Protein AF-A0A8K0FZD5-F1 (afdb_monomer_lite)

Organism: Ignelater luminosus (NCBI:txid2038154)

Foldseek 3Di:
DDPVVVVLVVVLVVLVVVLVVVLVVLLVVLCVVVVLVVVLVVVLVVCVVVDVDDPDVVVSCVVSVVVSVVPPDPVSVVVSVVVNCVSVVVSVPRPPDD

Secondary structure (DSSP, 8-state):
--HHHHHHHHHHHHHHHHHHHHHHHHHHHHHHHTTHHHHHHHHHHHHHHH-TT--SHHHHHHHHHHHHHHTS-HHHHHHHHHHHHHHHHHHHTS----

Structure (mmCIF, N/CA/C/O backbone):
data_AF-A0A8K0FZD5-F1
#
_entry.id   AF-A0A8K0FZD5-F1
#
loop_
_atom_site.group_PDB
_atom_site.id
_atom_site.type_symbol
_atom_site.label_atom_id
_atom_site.label_alt_id
_atom_site.label_comp_id
_atom_site.label_asym_id
_atom_site.label_entity_id
_atom_site.label_seq_id
_atom_site.pdbx_PDB_ins_code
_atom_site.Cartn_x
_atom_site.Cartn_y
_atom_site.Cartn_z
_atom_site.occupancy
_atom_site.B_iso_or_equiv
_atom_site.auth_seq_id
_atom_site.auth_comp_id
_atom_site.auth_asym_id
_atom_site.auth_atom_id
_atom_site.pdbx_PDB_model_num
ATOM 1 N N . MET A 1 1 ? -2.668 2.178 41.469 1.00 58.31 1 MET A N 1
ATOM 2 C CA . MET A 1 1 ? -3.001 1.798 40.076 1.00 58.31 1 MET A CA 1
ATOM 3 C C . MET A 1 1 ? -3.87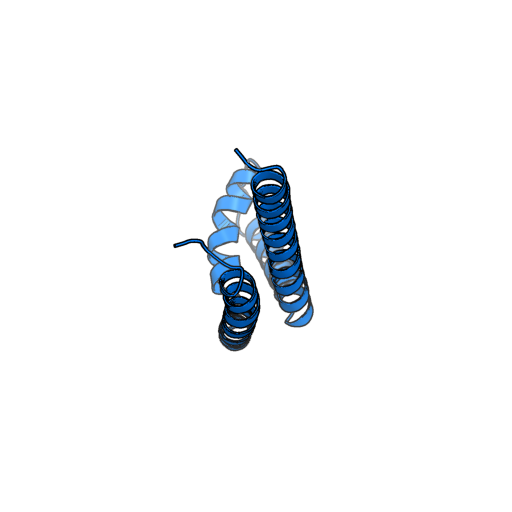8 0.555 40.135 1.00 58.31 1 MET A C 1
ATOM 5 O O . MET A 1 1 ? -3.480 -0.386 40.804 1.00 58.31 1 MET A O 1
ATOM 9 N N . SER A 1 2 ? -5.089 0.577 39.567 1.00 84.88 2 SER A N 1
ATOM 10 C CA . SER A 1 2 ? -6.048 -0.544 39.664 1.00 84.88 2 SER A CA 1
ATOM 11 C C . SER A 1 2 ? -5.638 -1.705 38.750 1.00 84.88 2 SER A C 1
ATOM 13 O O . SER A 1 2 ? -5.153 -1.452 37.654 1.00 84.88 2 SER A O 1
ATOM 15 N N . GLN A 1 3 ? -5.859 -2.960 39.151 1.00 81.75 3 GLN A N 1
ATOM 16 C CA . GLN A 1 3 ? -5.629 -4.143 38.304 1.00 81.75 3 GLN A CA 1
ATOM 17 C C . GLN A 1 3 ? -6.333 -4.027 36.941 1.00 81.75 3 GLN A C 1
ATOM 19 O O . GLN A 1 3 ? -5.725 -4.278 35.902 1.00 81.75 3 GLN A O 1
ATOM 24 N N . LYS A 1 4 ? -7.555 -3.484 36.945 1.00 83.81 4 LYS A N 1
ATOM 25 C CA . LYS A 1 4 ? -8.336 -3.176 35.743 1.00 83.81 4 LYS A CA 1
ATOM 26 C C . LYS A 1 4 ? -7.582 -2.291 34.739 1.00 83.81 4 LYS A C 1
ATOM 28 O O . LYS A 1 4 ? -7.678 -2.489 33.540 1.00 83.81 4 LYS A O 1
ATOM 33 N N . TYR A 1 5 ? -6.774 -1.344 35.219 1.00 82.62 5 TYR A N 1
ATOM 34 C CA . TYR A 1 5 ? -5.996 -0.462 34.342 1.00 82.62 5 TYR A CA 1
ATOM 35 C C . TYR A 1 5 ? -4.924 -1.215 33.542 1.00 82.62 5 TYR A C 1
ATOM 37 O O . TYR A 1 5 ? -4.659 -0.874 32.388 1.00 82.62 5 TYR A O 1
ATOM 45 N N . TYR A 1 6 ? -4.294 -2.224 34.148 1.00 86.50 6 TYR A N 1
ATOM 46 C CA . TYR A 1 6 ? -3.296 -3.040 33.462 1.00 86.50 6 TYR A CA 1
ATOM 47 C C . TYR A 1 6 ? -3.952 -3.946 32.420 1.00 86.50 6 TYR A C 1
ATOM 49 O O . TYR A 1 6 ? -3.444 -4.030 31.305 1.00 86.50 6 TYR A O 1
ATOM 57 N N . GLU A 1 7 ? -5.096 -4.547 32.754 1.00 83.81 7 GLU A N 1
ATOM 58 C CA . GLU A 1 7 ? -5.904 -5.353 31.829 1.00 83.81 7 GLU A CA 1
ATOM 59 C C . GLU A 1 7 ? -6.346 -4.525 30.611 1.00 83.81 7 GLU A C 1
ATOM 61 O O . GLU A 1 7 ? -6.079 -4.923 29.479 1.00 83.81 7 GLU A O 1
ATOM 66 N N . ASP A 1 8 ? -6.890 -3.322 30.829 1.00 85.62 8 ASP A N 1
ATOM 67 C CA . ASP A 1 8 ? -7.293 -2.405 29.752 1.00 85.62 8 ASP A CA 1
ATOM 68 C C . ASP A 1 8 ? -6.102 -2.017 28.849 1.00 85.62 8 ASP A C 1
ATOM 70 O O . ASP A 1 8 ? -6.210 -1.988 27.622 1.00 85.62 8 ASP A O 1
ATOM 74 N N . THR A 1 9 ? -4.929 -1.757 29.444 1.00 85.44 9 THR A N 1
ATOM 75 C CA . THR A 1 9 ? -3.708 -1.391 28.699 1.00 85.44 9 THR A CA 1
ATOM 76 C C . THR A 1 9 ? -3.191 -2.551 27.847 1.00 85.44 9 THR A C 1
ATOM 78 O O . THR A 1 9 ? -2.724 -2.343 26.725 1.00 85.44 9 THR A O 1
ATOM 81 N N . VAL A 1 10 ? -3.232 -3.773 28.381 1.00 86.88 10 VAL A N 1
ATOM 82 C CA . VAL A 1 10 ? -2.806 -4.977 27.658 1.00 86.88 10 VAL A CA 1
ATOM 83 C C . VAL A 1 10 ? -3.777 -5.274 26.519 1.00 86.88 10 VAL A C 1
ATOM 85 O O . VAL A 1 10 ? -3.322 -5.447 25.389 1.00 86.88 10 VAL A O 1
ATOM 88 N N . ASN A 1 11 ? -5.085 -5.243 26.778 1.00 86.69 11 ASN A N 1
ATOM 89 C CA . ASN A 1 11 ? -6.118 -5.481 25.769 1.00 86.69 11 ASN A CA 1
ATOM 90 C C . ASN A 1 11 ? -6.014 -4.485 24.609 1.00 86.69 11 ASN A C 1
ATOM 92 O O . ASN A 1 11 ? -5.915 -4.906 23.460 1.00 86.69 11 ASN A O 1
ATOM 96 N N . SER A 1 12 ? -5.875 -3.189 24.907 1.00 84.62 12 SER A N 1
ATOM 97 C CA . SER A 1 12 ? -5.708 -2.162 23.874 1.00 84.62 12 SER A CA 1
ATOM 98 C C . SER A 1 12 ? -4.471 -2.404 22.997 1.00 84.62 12 SER A C 1
ATOM 100 O O . SER A 1 12 ? -4.523 -2.268 21.774 1.00 84.62 12 SER A O 1
ATOM 102 N N . LYS A 1 13 ? -3.333 -2.805 23.581 1.00 86.00 13 LYS A N 1
ATOM 103 C CA . LYS A 1 13 ? -2.126 -3.138 22.801 1.00 86.00 13 LYS A CA 1
ATOM 104 C C . LYS A 1 13 ? -2.324 -4.373 21.921 1.00 86.00 13 LYS A C 1
ATOM 106 O O . LYS A 1 13 ? -1.828 -4.392 20.795 1.00 86.00 13 LYS A O 1
ATOM 111 N N . LEU A 1 14 ? -3.023 -5.388 22.426 1.00 87.00 14 LEU A N 1
ATOM 112 C CA . LEU A 1 14 ? -3.340 -6.598 21.667 1.00 87.00 14 LEU A CA 1
ATOM 113 C C . LEU A 1 14 ? -4.260 -6.277 20.485 1.00 87.00 14 LEU A C 1
ATOM 115 O O . LEU A 1 14 ? -3.966 -6.676 19.362 1.00 87.00 14 LEU A O 1
ATOM 119 N N . GLU A 1 15 ? -5.312 -5.491 20.702 1.00 87.31 15 GLU A N 1
ATOM 120 C CA . GLU A 1 15 ? -6.251 -5.080 19.652 1.00 87.31 15 GLU A CA 1
ATOM 121 C C . GLU A 1 15 ? -5.570 -4.252 18.561 1.00 87.31 15 GLU A C 1
ATOM 123 O O . GLU A 1 15 ? -5.780 -4.506 17.373 1.00 87.31 15 GLU A O 1
ATOM 128 N N . ASN A 1 16 ? -4.683 -3.331 18.946 1.00 86.81 16 ASN A N 1
ATOM 129 C CA . ASN A 1 16 ? -3.860 -2.580 17.999 1.00 86.81 16 ASN A CA 1
ATOM 130 C C . ASN A 1 16 ? -2.973 -3.505 17.156 1.00 86.81 16 ASN A C 1
ATOM 132 O O . ASN A 1 16 ? -2.918 -3.369 15.933 1.00 86.81 16 ASN A O 1
ATOM 136 N N . LYS A 1 17 ? -2.303 -4.479 17.784 1.00 89.81 17 LYS A N 1
ATOM 137 C 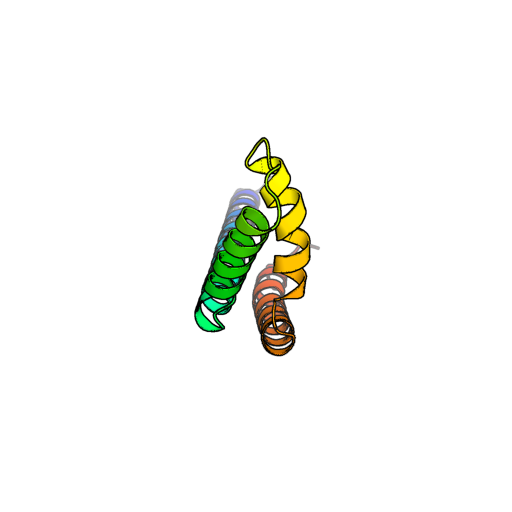CA . LYS A 1 17 ? -1.461 -5.443 17.065 1.00 89.81 17 LYS A CA 1
ATOM 138 C C . LYS A 1 17 ? -2.281 -6.271 16.072 1.00 89.81 17 LYS A C 1
ATOM 140 O O . LYS A 1 17 ? -1.905 -6.372 14.906 1.00 89.81 17 LYS A O 1
ATOM 145 N N . HIS A 1 18 ? -3.427 -6.794 16.504 1.00 89.88 18 HIS A N 1
ATOM 146 C CA . HIS A 1 18 ? -4.329 -7.546 15.634 1.00 89.88 18 HIS A CA 1
ATOM 147 C C . HIS A 1 18 ? -4.886 -6.696 14.490 1.00 89.88 18 HIS A C 1
ATOM 149 O O . HIS A 1 18 ? -5.092 -7.197 13.387 1.00 89.88 18 HIS A O 1
ATOM 155 N N . ALA A 1 19 ? -5.130 -5.405 14.710 1.00 90.19 19 ALA A N 1
ATOM 156 C CA . ALA A 1 19 ? -5.529 -4.511 13.636 1.00 90.19 19 ALA A CA 1
ATOM 157 C C . ALA A 1 19 ? -4.422 -4.323 12.594 1.00 90.19 19 ALA A C 1
ATOM 159 O O . ALA A 1 19 ? -4.703 -4.439 11.405 1.00 90.19 19 ALA A O 1
ATOM 160 N N . VAL A 1 20 ? -3.173 -4.110 13.016 1.00 90.25 20 VAL A N 1
ATOM 161 C CA . VAL A 1 20 ? -2.025 -4.006 12.096 1.00 90.25 20 VAL A CA 1
ATOM 162 C C . VAL A 1 20 ? -1.862 -5.281 11.262 1.00 90.25 20 VAL A C 1
ATOM 164 O O . VAL A 1 20 ? -1.624 -5.202 10.055 1.00 90.25 20 VAL A O 1
ATOM 167 N N . GLU A 1 21 ? -2.039 -6.453 11.876 1.00 93.38 21 GLU A N 1
ATOM 168 C CA . GLU A 1 21 ? -2.020 -7.747 11.181 1.00 93.38 21 GLU A CA 1
ATOM 169 C C . GLU A 1 21 ? -3.147 -7.846 10.138 1.00 93.38 21 GLU A C 1
ATOM 171 O O . GLU A 1 21 ? -2.881 -8.180 8.982 1.00 93.38 21 GLU A O 1
ATOM 176 N N . ARG A 1 22 ? -4.385 -7.475 10.500 1.00 92.81 22 ARG A N 1
ATOM 177 C CA . ARG A 1 22 ? -5.534 -7.459 9.573 1.00 92.81 22 ARG A CA 1
ATOM 178 C C . ARG A 1 22 ? -5.329 -6.503 8.400 1.00 92.81 22 ARG A C 1
ATOM 180 O O . ARG A 1 22 ? -5.607 -6.874 7.265 1.00 92.81 22 ARG A O 1
ATOM 187 N N . VAL A 1 23 ? -4.823 -5.299 8.664 1.00 93.69 23 VAL A N 1
ATOM 188 C CA . VAL A 1 23 ? -4.491 -4.300 7.636 1.00 93.69 23 VAL A CA 1
ATOM 189 C C . VAL A 1 23 ? -3.451 -4.851 6.663 1.00 93.69 23 VAL A C 1
ATOM 191 O O . VAL A 1 23 ? -3.628 -4.772 5.448 1.00 93.69 23 VAL A O 1
ATOM 194 N N . SER A 1 24 ? -2.378 -5.436 7.195 1.00 93.88 24 SER A N 1
ATOM 195 C CA . SER A 1 24 ? -1.282 -5.969 6.383 1.00 93.88 24 SER A CA 1
ATOM 196 C C . SER A 1 24 ? -1.758 -7.108 5.484 1.00 93.88 24 SER A C 1
ATOM 198 O O . SER A 1 24 ? -1.432 -7.137 4.296 1.00 93.88 24 SER A O 1
ATOM 200 N N . GLU A 1 25 ? -2.567 -8.020 6.028 1.00 95.62 25 GLU A N 1
ATOM 201 C CA . GLU A 1 25 ? -3.113 -9.141 5.267 1.00 95.62 25 GLU A CA 1
ATOM 202 C C . GLU A 1 25 ? -4.107 -8.683 4.196 1.00 95.62 25 GLU A C 1
ATOM 204 O O . GLU A 1 25 ? -4.006 -9.120 3.051 1.00 95.62 25 GLU A O 1
ATOM 209 N N . LEU A 1 26 ? -5.004 -7.749 4.524 1.00 95.44 26 LEU A N 1
ATOM 210 C CA . LEU A 1 26 ? -5.951 -7.178 3.568 1.00 95.44 26 LEU A CA 1
ATOM 211 C C . LEU A 1 26 ? -5.226 -6.577 2.357 1.00 95.44 26 LEU A C 1
ATOM 213 O O . LEU A 1 26 ? -5.522 -6.926 1.213 1.00 95.44 26 LEU A O 1
ATOM 217 N N . VAL A 1 27 ? -4.241 -5.706 2.600 1.00 95.62 27 VAL A N 1
ATOM 218 C CA . VAL A 1 27 ? -3.455 -5.081 1.527 1.00 95.62 27 VAL A CA 1
ATOM 219 C C . VAL A 1 27 ? -2.749 -6.150 0.694 1.00 95.62 27 VAL A C 1
ATOM 221 O O . VAL A 1 27 ? -2.812 -6.116 -0.536 1.00 95.62 27 VAL A O 1
ATOM 224 N N . ARG A 1 28 ? -2.115 -7.134 1.343 1.00 96.44 28 ARG A N 1
ATOM 225 C CA . ARG A 1 28 ? -1.409 -8.222 0.657 1.00 96.44 28 ARG A CA 1
ATOM 226 C C . ARG A 1 28 ? -2.341 -9.017 -0.260 1.00 96.44 28 ARG A C 1
ATOM 228 O O . ARG A 1 28 ? -1.967 -9.284 -1.401 1.00 96.44 28 ARG A O 1
ATOM 235 N N . VAL A 1 29 ? -3.526 -9.391 0.221 1.00 97.06 29 VAL A N 1
ATOM 236 C CA . VAL A 1 29 ? -4.512 -10.165 -0.546 1.00 97.06 2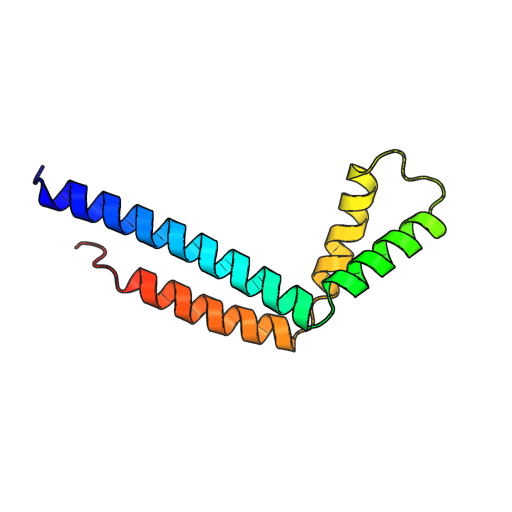9 VAL A CA 1
ATOM 237 C C . VAL A 1 29 ? -4.998 -9.371 -1.752 1.00 97.06 29 VAL A C 1
ATOM 239 O O . VAL A 1 29 ? -4.874 -9.856 -2.876 1.00 97.06 29 VAL A O 1
ATOM 242 N N . ARG A 1 30 ? -5.445 -8.122 -1.565 1.00 96.94 30 ARG A N 1
ATOM 243 C CA . ARG A 1 30 ? -5.987 -7.317 -2.675 1.00 96.94 30 ARG A CA 1
ATOM 244 C C . ARG A 1 30 ? -4.943 -7.002 -3.743 1.00 96.94 30 ARG A C 1
ATOM 246 O O . ARG A 1 30 ? -5.270 -7.016 -4.926 1.00 96.94 30 ARG A O 1
ATOM 253 N N . LEU A 1 31 ? -3.682 -6.785 -3.359 1.00 97.50 31 LEU A N 1
ATOM 254 C CA . LEU A 1 31 ? -2.581 -6.611 -4.315 1.00 97.50 31 LEU A CA 1
ATOM 255 C C . LEU A 1 31 ? -2.265 -7.891 -5.112 1.00 97.50 31 LEU A C 1
ATOM 257 O O . LEU A 1 31 ? -1.788 -7.820 -6.244 1.00 97.50 31 LEU A O 1
ATOM 261 N N . VAL A 1 32 ? -2.512 -9.076 -4.554 1.00 97.50 32 VAL A N 1
ATOM 262 C CA . VAL A 1 32 ? -2.387 -10.330 -5.313 1.00 97.50 32 VAL A CA 1
ATOM 263 C C . VAL A 1 32 ? -3.579 -10.506 -6.252 1.00 97.50 32 VAL A C 1
ATOM 265 O O . VAL A 1 32 ? -3.378 -10.778 -7.432 1.00 97.50 32 VAL A O 1
ATOM 268 N N . GLU A 1 33 ? -4.800 -10.306 -5.761 1.00 97.25 33 GLU A N 1
ATOM 269 C CA . GLU A 1 33 ? -6.035 -10.514 -6.529 1.00 97.25 33 GLU A CA 1
ATOM 270 C C . GLU A 1 33 ? -6.182 -9.554 -7.712 1.00 97.25 33 GLU A C 1
ATOM 272 O O . GLU A 1 33 ? -6.652 -9.956 -8.774 1.00 97.25 33 GLU A O 1
ATOM 277 N N . CYS A 1 34 ? -5.737 -8.300 -7.576 1.00 96.88 34 CYS A N 1
ATOM 278 C CA . CYS A 1 34 ? -5.750 -7.343 -8.684 1.00 96.88 34 CYS A CA 1
ATOM 279 C C . CYS A 1 34 ? -4.594 -7.543 -9.684 1.00 96.88 34 CYS A C 1
ATOM 281 O O . CYS A 1 34 ? -4.451 -6.768 -10.631 1.00 96.88 34 CYS A O 1
ATOM 283 N N . GLY A 1 35 ? -3.751 -8.562 -9.473 1.00 97.50 35 GLY A N 1
ATOM 284 C CA . GLY A 1 35 ? -2.617 -8.900 -10.333 1.00 97.50 35 GLY A CA 1
ATOM 285 C C . GLY A 1 35 ? -1.383 -8.016 -10.141 1.00 97.50 35 GLY A C 1
ATOM 286 O O . GLY A 1 35 ? -0.384 -8.213 -10.836 1.00 97.50 35 GLY A O 1
ATOM 287 N N . TRP A 1 36 ? -1.399 -7.069 -9.196 1.00 98.00 36 TRP A N 1
ATOM 288 C CA . TRP A 1 36 ? -0.288 -6.140 -8.969 1.00 98.00 36 TRP A CA 1
ATOM 289 C C . TRP A 1 36 ? 1.032 -6.869 -8.703 1.00 98.00 36 TRP A C 1
ATOM 291 O O . TRP A 1 36 ? 2.056 -6.514 -9.284 1.00 98.00 36 TRP A O 1
ATOM 301 N N . ARG A 1 37 ? 1.017 -7.944 -7.902 1.00 96.69 37 ARG A N 1
ATOM 302 C CA . ARG A 1 37 ? 2.232 -8.725 -7.603 1.00 96.69 37 ARG A CA 1
ATOM 303 C C . ARG A 1 37 ? 2.920 -9.242 -8.870 1.00 96.69 37 ARG A C 1
ATOM 305 O O . ARG A 1 37 ? 4.146 -9.184 -8.979 1.00 96.69 37 ARG A O 1
ATOM 312 N N . ASP A 1 38 ? 2.144 -9.741 -9.824 1.00 97.50 38 ASP A N 1
ATOM 313 C CA . ASP A 1 38 ? 2.684 -10.313 -11.056 1.00 97.50 38 ASP A CA 1
ATOM 314 C C . ASP A 1 38 ? 3.178 -9.218 -12.006 1.00 97.50 38 ASP A C 1
ATOM 316 O O . ASP A 1 38 ? 4.220 -9.382 -12.648 1.00 97.50 38 ASP A O 1
ATOM 320 N N . GLN A 1 39 ? 2.499 -8.067 -12.027 1.00 97.31 39 GLN A N 1
ATOM 321 C CA . GLN A 1 39 ? 2.948 -6.894 -12.773 1.00 97.31 39 GLN A CA 1
ATOM 322 C C . GLN A 1 39 ? 4.274 -6.344 -12.226 1.00 97.31 39 GLN A C 1
ATOM 324 O O . GLN A 1 39 ? 5.181 -6.065 -13.009 1.00 97.31 39 GLN A O 1
ATOM 329 N N . VAL A 1 40 ? 4.437 -6.257 -10.901 1.00 96.50 40 VAL A N 1
ATOM 330 C CA . VAL A 1 40 ? 5.709 -5.854 -10.274 1.00 96.50 40 VAL A CA 1
ATOM 331 C C . VAL A 1 40 ? 6.812 -6.852 -10.606 1.00 96.50 40 VAL A C 1
ATOM 333 O O . VAL A 1 40 ? 7.910 -6.452 -10.979 1.00 96.50 40 VAL A O 1
ATOM 336 N N . ARG A 1 41 ? 6.523 -8.159 -10.565 1.00 95.12 41 ARG A N 1
ATOM 337 C CA . ARG A 1 41 ? 7.498 -9.189 -10.952 1.00 95.12 41 ARG A CA 1
ATOM 338 C C . ARG A 1 41 ? 7.936 -9.055 -12.414 1.00 95.12 41 ARG A C 1
ATOM 340 O O . ARG A 1 41 ? 9.100 -9.297 -12.730 1.00 95.12 41 ARG A O 1
ATOM 347 N N . LEU A 1 42 ? 7.015 -8.701 -13.309 1.00 95.25 42 LEU A N 1
ATOM 348 C CA . LEU A 1 42 ? 7.334 -8.418 -14.707 1.00 95.25 42 LEU A CA 1
ATOM 349 C C . LEU A 1 42 ? 8.185 -7.149 -14.844 1.00 95.25 42 LEU A C 1
ATOM 351 O O . LEU A 1 42 ? 9.155 -7.169 -15.594 1.00 95.25 42 LEU A O 1
ATOM 355 N N . ALA A 1 43 ? 7.862 -6.089 -14.100 1.00 93.19 43 ALA A N 1
ATOM 356 C CA . ALA A 1 43 ? 8.644 -4.856 -14.080 1.00 93.19 43 ALA A CA 1
ATOM 357 C C . ALA A 1 43 ? 10.081 -5.097 -13.589 1.00 93.19 43 ALA A C 1
ATOM 359 O O . ALA A 1 43 ? 11.012 -4.627 -14.231 1.00 93.19 43 ALA A O 1
ATOM 360 N N . CYS A 1 44 ? 10.279 -5.895 -12.530 1.00 92.75 44 CYS A N 1
ATOM 361 C CA . CYS A 1 44 ? 11.620 -6.277 -12.074 1.00 92.75 44 CYS A CA 1
ATOM 362 C C . CYS A 1 44 ? 12.428 -6.954 -13.188 1.00 92.75 44 CYS A C 1
ATOM 364 O O . CYS A 1 44 ? 13.570 -6.578 -13.415 1.00 92.75 44 CYS A O 1
ATOM 366 N N . ARG A 1 45 ? 11.838 -7.933 -13.894 1.00 91.12 45 ARG A N 1
ATOM 367 C CA . ARG A 1 45 ? 12.524 -8.640 -14.990 1.00 91.12 45 ARG A CA 1
ATOM 368 C C . ARG A 1 45 ? 12.927 -7.698 -16.117 1.00 91.12 45 ARG A C 1
ATOM 370 O O . ARG A 1 45 ? 14.079 -7.725 -16.520 1.00 91.12 45 ARG A O 1
ATOM 377 N N . LYS A 1 46 ? 12.010 -6.834 -16.559 1.00 90.88 46 LYS A N 1
ATOM 378 C CA . LYS A 1 46 ? 12.304 -5.838 -17.597 1.00 90.88 46 LYS A CA 1
ATOM 379 C C . LYS A 1 46 ? 13.427 -4.899 -17.180 1.00 90.88 46 LYS A C 1
ATOM 381 O O . LYS A 1 46 ? 14.344 -4.681 -17.951 1.00 90.88 46 LYS A O 1
ATOM 386 N N . LEU A 1 47 ? 13.400 -4.408 -15.941 1.00 89.50 47 LEU A N 1
ATOM 387 C CA . LEU A 1 47 ? 14.464 -3.547 -15.428 1.00 89.50 47 LEU A CA 1
ATOM 388 C C . LEU A 1 47 ? 15.820 -4.258 -15.424 1.00 89.50 47 LEU A C 1
ATOM 390 O O . LEU A 1 47 ? 16.810 -3.629 -15.782 1.00 89.50 47 LEU A O 1
ATOM 394 N N . SER A 1 48 ? 15.865 -5.539 -15.046 1.00 85.44 48 SER A N 1
ATOM 395 C CA . SER A 1 48 ? 17.089 -6.349 -15.090 1.00 85.44 48 SER A CA 1
ATOM 396 C C . SER A 1 48 ? 17.569 -6.664 -16.511 1.00 85.44 48 SER A C 1
ATOM 398 O O . SER A 1 48 ? 18.759 -6.858 -16.703 1.00 85.44 48 SER A O 1
ATOM 400 N N . GLU A 1 49 ? 16.668 -6.736 -17.492 1.00 86.75 49 GLU A N 1
ATOM 401 C CA . GLU A 1 49 ? 17.011 -6.934 -18.909 1.00 86.75 49 GLU A CA 1
ATOM 402 C C . GLU A 1 49 ? 17.470 -5.626 -19.580 1.00 86.75 49 GLU A C 1
ATOM 404 O O . GLU A 1 49 ? 18.357 -5.642 -20.427 1.00 86.75 49 GLU A O 1
ATOM 409 N N . GLU A 1 50 ? 16.875 -4.491 -19.206 1.00 85.50 50 GLU A N 1
ATOM 410 C CA . GLU A 1 50 ? 17.173 -3.162 -19.759 1.00 85.50 50 GLU A CA 1
ATOM 411 C C . GLU A 1 50 ? 18.415 -2.517 -19.124 1.00 85.50 50 GLU A C 1
ATOM 413 O O . GLU A 1 50 ? 1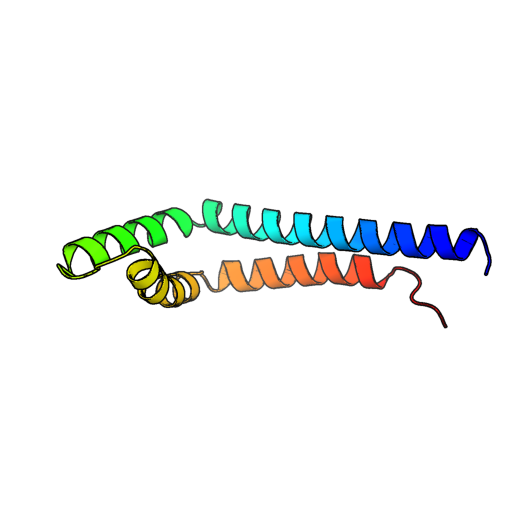9.080 -1.702 -19.763 1.00 85.50 50 GLU A O 1
ATOM 418 N N . ASN A 1 51 ? 18.732 -2.865 -17.872 1.00 76.00 51 ASN A N 1
ATOM 419 C CA . ASN A 1 51 ? 19.896 -2.352 -17.155 1.00 76.00 51 ASN A CA 1
ATOM 420 C C . ASN A 1 51 ? 20.893 -3.480 -16.884 1.00 76.00 51 ASN A C 1
ATOM 422 O O . ASN A 1 51 ? 20.706 -4.277 -15.969 1.00 76.00 51 ASN A O 1
ATOM 426 N N . ASP A 1 52 ? 22.017 -3.456 -17.595 1.00 65.69 52 ASP A N 1
ATOM 427 C CA . ASP A 1 52 ? 23.144 -4.392 -17.435 1.00 65.69 52 ASP A CA 1
ATOM 428 C C . ASP A 1 52 ? 23.982 -4.121 -16.156 1.00 65.69 52 ASP A C 1
ATOM 430 O O . ASP A 1 52 ? 25.125 -4.554 -16.035 1.00 65.69 52 ASP A O 1
ATOM 434 N N . GLY A 1 53 ? 23.456 -3.320 -15.216 1.00 65.50 53 GLY A N 1
ATOM 435 C CA . GLY A 1 53 ? 24.263 -2.569 -14.245 1.00 65.50 53 GLY A CA 1
ATOM 436 C C . GLY A 1 53 ? 23.770 -2.538 -12.798 1.00 65.50 53 GLY A C 1
ATOM 437 O O . GLY A 1 53 ? 24.337 -1.786 -12.009 1.00 65.50 53 GLY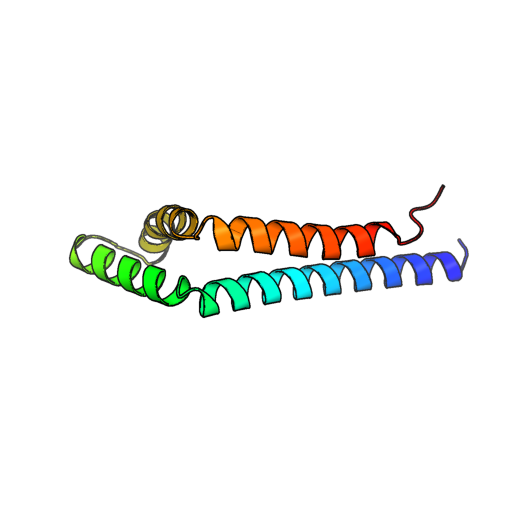 A O 1
ATOM 438 N N . PHE A 1 54 ? 22.749 -3.315 -12.418 1.00 79.06 54 PHE A N 1
ATOM 439 C CA . PHE A 1 54 ? 22.425 -3.465 -10.993 1.00 79.06 54 PHE A CA 1
ATOM 440 C C . PHE A 1 54 ? 23.524 -4.281 -10.308 1.00 79.06 54 PHE A C 1
ATOM 442 O O . PHE A 1 54 ? 23.644 -5.484 -10.535 1.00 79.06 54 PHE A O 1
ATOM 449 N N . ASN A 1 55 ? 24.318 -3.637 -9.451 1.00 77.25 55 ASN A N 1
ATOM 450 C CA . ASN A 1 55 ? 25.420 -4.306 -8.752 1.00 77.25 55 ASN A CA 1
ATOM 451 C C . ASN A 1 55 ? 24.927 -5.097 -7.534 1.00 77.25 55 ASN A C 1
ATOM 453 O O . ASN A 1 55 ? 25.607 -6.003 -7.051 1.00 77.25 55 ASN A O 1
ATOM 457 N N . ASN A 1 56 ? 23.751 -4.741 -7.011 1.00 84.25 56 ASN A N 1
ATOM 458 C CA . ASN A 1 56 ? 23.137 -5.375 -5.852 1.00 84.25 56 ASN A CA 1
ATOM 459 C C . ASN A 1 56 ? 21.599 -5.294 -5.903 1.00 84.25 56 ASN A C 1
ATOM 461 O O . ASN A 1 56 ? 21.001 -4.552 -6.683 1.00 84.25 56 ASN A O 1
ATOM 465 N N . PHE A 1 57 ? 20.953 -6.089 -5.050 1.00 86.75 57 PHE A N 1
ATOM 466 C CA . PHE A 1 57 ? 19.494 -6.162 -4.962 1.00 86.75 57 PHE A CA 1
ATOM 467 C C . PHE A 1 57 ? 18.859 -4.877 -4.406 1.00 86.75 57 PHE A C 1
ATOM 469 O O . PHE A 1 57 ? 17.732 -4.549 -4.774 1.00 86.75 57 PHE A O 1
ATOM 476 N N . ASP A 1 58 ? 19.574 -4.129 -3.567 1.00 90.69 58 ASP A N 1
ATOM 477 C CA . ASP A 1 58 ? 19.061 -2.902 -2.953 1.00 90.69 58 ASP A CA 1
ATOM 478 C C . ASP A 1 58 ? 18.879 -1.779 -3.985 1.00 90.69 58 ASP A C 1
ATOM 480 O O . ASP A 1 58 ? 17.877 -1.064 -3.946 1.00 90.69 58 ASP A O 1
ATOM 484 N N . GLU A 1 59 ? 19.780 -1.671 -4.967 1.00 89.50 59 GLU A N 1
ATOM 485 C CA . GLU A 1 59 ? 19.636 -0.773 -6.120 1.00 89.50 59 GLU A CA 1
ATOM 486 C C . GLU A 1 59 ? 18.390 -1.124 -6.942 1.00 89.50 59 GLU A C 1
ATOM 488 O O . GLU A 1 59 ? 17.600 -0.242 -7.286 1.00 89.50 59 GLU A O 1
ATOM 493 N N . LEU A 1 60 ? 18.155 -2.417 -7.192 1.00 89.75 60 LEU A N 1
ATOM 494 C CA . LEU A 1 60 ? 16.952 -2.873 -7.889 1.00 89.75 60 LEU A CA 1
ATOM 495 C C . LEU A 1 60 ? 15.684 -2.530 -7.093 1.00 89.75 60 LEU A C 1
ATOM 497 O O . LEU A 1 60 ? 14.715 -2.037 -7.674 1.00 89.75 60 LEU A O 1
ATOM 501 N N . ILE A 1 61 ? 15.684 -2.742 -5.769 1.00 91.50 61 ILE A N 1
ATOM 502 C CA . ILE A 1 61 ? 14.564 -2.364 -4.893 1.00 91.50 61 ILE A CA 1
ATOM 503 C C . ILE A 1 61 ? 14.310 -0.858 -4.968 1.00 91.50 61 ILE A C 1
ATOM 505 O O . ILE A 1 61 ? 13.155 -0.441 -5.105 1.00 91.50 61 ILE A O 1
ATOM 509 N N . ALA A 1 62 ? 15.361 -0.042 -4.877 1.00 92.31 62 ALA A N 1
ATOM 510 C CA . ALA A 1 62 ? 15.256 1.412 -4.885 1.00 92.31 62 ALA A CA 1
ATOM 511 C C . ALA A 1 62 ? 14.612 1.930 -6.179 1.00 92.31 62 ALA A C 1
ATOM 513 O O . ALA A 1 62 ? 13.788 2.844 -6.131 1.00 92.31 62 ALA A O 1
ATOM 514 N N . VAL A 1 63 ? 14.923 1.301 -7.317 1.00 91.31 63 VAL A N 1
ATOM 515 C CA . VAL A 1 63 ? 14.345 1.645 -8.624 1.00 91.31 63 VAL A CA 1
ATOM 516 C C . VAL A 1 63 ? 12.927 1.094 -8.789 1.00 91.31 63 VAL A C 1
ATOM 518 O O . VAL A 1 63 ? 12.040 1.808 -9.258 1.00 91.31 63 VAL A O 1
ATOM 521 N N . VAL A 1 64 ? 12.666 -0.158 -8.398 1.00 93.62 64 VAL A N 1
ATOM 522 C CA . VAL A 1 64 ? 11.358 -0.781 -8.654 1.00 93.62 64 VAL A CA 1
ATOM 523 C C . VAL A 1 64 ? 10.275 -0.330 -7.678 1.00 93.62 64 VAL A C 1
ATOM 525 O O . VAL A 1 64 ? 9.109 -0.265 -8.055 1.00 93.62 64 VAL A O 1
ATOM 528 N N . THR A 1 65 ? 10.624 0.024 -6.438 1.00 95.06 65 THR A N 1
ATOM 529 C CA . THR A 1 65 ? 9.659 0.433 -5.402 1.00 95.06 65 THR A CA 1
ATOM 530 C C . THR A 1 65 ? 8.754 1.603 -5.817 1.00 95.06 65 THR A C 1
ATOM 532 O O . THR A 1 65 ? 7.535 1.469 -5.664 1.00 95.06 65 THR A O 1
ATOM 535 N N . PRO A 1 66 ? 9.263 2.746 -6.325 1.00 96.25 66 PRO A N 1
ATOM 536 C CA . PRO A 1 66 ? 8.400 3.848 -6.755 1.00 96.25 66 PRO A CA 1
ATOM 537 C C . PRO A 1 66 ? 7.474 3.437 -7.907 1.00 96.25 66 PRO A C 1
ATOM 539 O O . PRO A 1 66 ? 6.280 3.736 -7.863 1.00 96.25 66 PRO A O 1
ATOM 542 N N . THR A 1 67 ? 7.987 2.681 -8.881 1.00 94.69 67 THR A N 1
ATOM 543 C CA . THR A 1 67 ? 7.202 2.148 -10.003 1.00 94.69 67 THR A CA 1
ATOM 544 C C . THR A 1 67 ? 6.098 1.219 -9.507 1.00 94.69 67 THR A C 1
ATOM 546 O O . THR A 1 67 ? 4.928 1.421 -9.818 1.00 94.69 67 THR A O 1
ATOM 549 N N . ALA A 1 68 ? 6.437 0.260 -8.646 1.00 96.00 68 ALA A N 1
ATOM 550 C CA . ALA A 1 68 ? 5.491 -0.663 -8.038 1.00 96.00 68 ALA A CA 1
ATOM 551 C C . ALA A 1 68 ? 4.380 0.084 -7.280 1.00 96.00 68 ALA A C 1
ATOM 553 O O . ALA A 1 68 ? 3.204 -0.222 -7.454 1.00 96.00 68 ALA A O 1
ATOM 554 N N . ARG A 1 69 ? 4.707 1.119 -6.497 1.00 95.88 69 ARG A N 1
ATOM 555 C CA . ARG A 1 69 ? 3.698 1.943 -5.801 1.00 95.88 69 ARG A CA 1
ATOM 556 C C . ARG A 1 69 ? 2.766 2.681 -6.767 1.00 95.88 69 ARG A C 1
ATOM 558 O O . ARG A 1 69 ? 1.568 2.767 -6.499 1.00 95.88 69 ARG A O 1
ATOM 565 N N . ALA A 1 70 ? 3.288 3.183 -7.885 1.00 96.12 70 ALA A N 1
ATOM 566 C CA . ALA A 1 70 ? 2.489 3.858 -8.907 1.00 96.12 70 ALA A CA 1
ATOM 567 C C . ALA A 1 70 ? 1.555 2.897 -9.667 1.00 96.12 70 ALA A C 1
ATOM 569 O O . ALA A 1 70 ? 0.467 3.297 -10.072 1.00 96.12 70 ALA A O 1
ATOM 570 N N . MET A 1 71 ? 1.945 1.626 -9.805 1.00 96.69 71 MET A N 1
ATOM 571 C CA . MET A 1 71 ? 1.175 0.591 -10.510 1.00 96.69 71 MET A CA 1
ATOM 572 C C . MET A 1 71 ? -0.075 0.110 -9.763 1.00 96.69 71 MET A C 1
ATOM 574 O O . MET A 1 71 ? -0.868 -0.634 -10.333 1.00 96.69 71 MET A O 1
ATOM 578 N N . VAL A 1 72 ? -0.275 0.493 -8.497 1.00 97.12 72 VAL A N 1
ATOM 579 C CA . VAL A 1 72 ? -1.495 0.121 -7.767 1.00 97.12 72 VAL A CA 1
ATOM 580 C C . VAL A 1 72 ? -2.703 0.820 -8.416 1.00 97.12 72 VAL A C 1
ATOM 582 O O . VAL A 1 72 ? -2.717 2.055 -8.467 1.00 97.12 72 VAL A O 1
ATOM 585 N N . PRO A 1 73 ? -3.737 0.085 -8.871 1.00 97.31 73 PRO A N 1
ATOM 586 C CA . PRO A 1 73 ? -4.917 0.694 -9.481 1.00 97.31 73 PRO A CA 1
ATOM 587 C C . PRO A 1 73 ? -5.681 1.593 -8.504 1.00 97.31 73 PRO A C 1
ATOM 589 O O . PRO A 1 73 ? -5.850 1.252 -7.333 1.00 97.31 73 PRO A O 1
ATOM 592 N N . ASP A 1 74 ? -6.222 2.712 -8.987 1.00 96.62 74 ASP A N 1
ATOM 593 C CA . ASP A 1 74 ? -6.950 3.657 -8.126 1.00 96.62 74 ASP A CA 1
ATOM 594 C C . ASP A 1 74 ? -8.236 3.072 -7.532 1.00 96.62 74 ASP A C 1
ATOM 596 O O . ASP A 1 74 ? -8.644 3.467 -6.442 1.00 96.62 74 ASP A O 1
ATOM 600 N N . SER A 1 75 ? -8.868 2.110 -8.211 1.00 95.25 75 SER A N 1
ATOM 601 C CA . SER A 1 75 ? -9.991 1.349 -7.650 1.00 95.25 75 SER A CA 1
ATOM 602 C C . SER A 1 75 ? -9.579 0.591 -6.389 1.00 95.25 75 SER A C 1
ATOM 604 O O . SER A 1 75 ? -10.254 0.701 -5.371 1.00 95.25 75 SER A O 1
ATOM 606 N N . VAL A 1 76 ? -8.434 -0.095 -6.436 1.00 96.06 76 VAL A N 1
ATOM 607 C CA . VAL A 1 76 ? -7.877 -0.856 -5.311 1.00 96.06 76 VAL A CA 1
ATOM 608 C C . VAL A 1 76 ? -7.444 0.082 -4.189 1.00 96.06 76 VAL A C 1
ATOM 610 O O . VAL A 1 76 ? -7.710 -0.208 -3.030 1.00 96.06 76 VAL A O 1
ATOM 613 N N . LYS A 1 77 ? -6.837 1.239 -4.501 1.00 94.62 77 LYS A N 1
ATOM 614 C CA . LYS A 1 77 ? -6.490 2.247 -3.480 1.00 94.62 77 LYS A CA 1
ATOM 615 C C . LYS A 1 77 ? -7.722 2.736 -2.723 1.00 94.62 77 LYS A C 1
ATOM 617 O O . LYS A 1 77 ? -7.683 2.805 -1.500 1.00 94.62 77 LYS A O 1
ATOM 622 N N . ARG A 1 78 ? -8.796 3.083 -3.443 1.00 96.25 78 ARG A N 1
ATOM 623 C CA . ARG A 1 78 ? -10.048 3.565 -2.836 1.00 96.25 78 ARG A CA 1
ATOM 624 C C . ARG A 1 78 ? -10.689 2.505 -1.954 1.00 96.25 78 ARG A C 1
ATOM 626 O O . ARG A 1 78 ? -11.110 2.812 -0.848 1.00 96.25 78 ARG A O 1
ATOM 633 N N . GLU A 1 79 ? -10.746 1.277 -2.447 1.00 94.19 79 GLU A N 1
ATOM 634 C CA . GLU A 1 79 ? -11.307 0.161 -1.699 1.00 94.19 79 GLU A CA 1
ATOM 635 C C . GLU A 1 79 ? -10.494 -0.145 -0.438 1.00 94.19 79 GLU A C 1
ATOM 637 O O . GLU A 1 79 ? -11.055 -0.206 0.651 1.00 94.19 79 GLU A O 1
ATOM 642 N N . LEU A 1 80 ? -9.167 -0.254 -0.563 1.00 95.19 80 LEU A N 1
ATOM 643 C CA . LEU A 1 80 ? -8.289 -0.446 0.586 1.00 95.19 80 LEU A CA 1
ATOM 644 C C . LEU A 1 80 ? -8.468 0.685 1.595 1.00 95.19 80 LEU A C 1
ATOM 646 O O . LEU A 1 80 ? -8.639 0.405 2.771 1.00 95.19 80 LEU A O 1
ATOM 650 N N . LEU A 1 81 ? -8.484 1.946 1.157 1.00 95.19 81 LEU A N 1
ATOM 651 C CA . LEU A 1 81 ? -8.681 3.079 2.060 1.00 95.19 81 LEU A CA 1
ATOM 652 C C . LEU A 1 81 ? -9.999 2.969 2.838 1.00 95.19 81 LEU A C 1
ATOM 654 O O . LEU A 1 81 ? -9.990 3.142 4.053 1.00 95.19 81 LEU A O 1
ATOM 658 N N . HIS A 1 82 ? -11.093 2.613 2.163 1.00 94.56 82 HIS A N 1
ATOM 659 C CA . HIS A 1 82 ? -12.392 2.423 2.804 1.00 94.56 82 HIS A CA 1
ATOM 660 C C . HIS A 1 82 ? -12.355 1.330 3.884 1.00 94.56 82 HIS A C 1
ATOM 662 O O . HIS A 1 82 ? -12.791 1.542 5.014 1.00 94.56 82 HIS A O 1
ATOM 668 N N . GLU A 1 83 ? -11.776 0.174 3.571 1.00 93.19 83 GLU A N 1
ATOM 669 C CA . GLU A 1 83 ? -11.650 -0.931 4.526 1.00 93.19 83 GLU A CA 1
ATOM 670 C C . GLU A 1 83 ? -10.715 -0.587 5.700 1.00 93.19 83 GLU A C 1
ATOM 672 O O . GLU A 1 83 ? -10.968 -0.966 6.847 1.00 93.19 83 GLU A O 1
ATOM 677 N N . LEU A 1 84 ? -9.649 0.181 5.452 1.00 92.81 84 LEU A N 1
ATOM 678 C CA . LEU A 1 84 ? -8.758 0.673 6.505 1.00 92.81 84 LEU A CA 1
ATOM 679 C C . LEU A 1 84 ? -9.489 1.623 7.460 1.00 92.81 84 LEU A C 1
ATOM 681 O O . LEU A 1 84 ? -9.344 1.482 8.673 1.00 92.81 84 LEU A O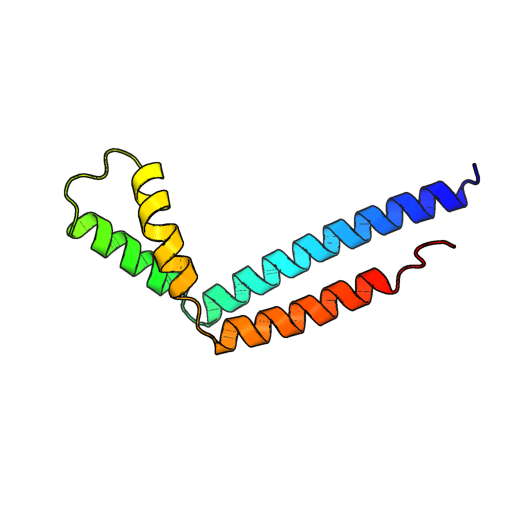 1
ATOM 685 N N . GLU A 1 85 ? -10.310 2.542 6.948 1.00 92.06 85 GLU A N 1
ATOM 686 C CA . GLU A 1 85 ? -11.150 3.426 7.769 1.00 92.06 85 GLU A CA 1
ATOM 687 C C . GLU A 1 85 ? -12.116 2.623 8.661 1.00 92.06 85 GLU A C 1
ATOM 689 O O . GLU A 1 85 ? -12.286 2.933 9.845 1.00 92.06 85 GLU A O 1
ATOM 694 N N . LEU A 1 86 ? -12.699 1.534 8.145 1.00 90.62 86 LEU A N 1
ATOM 695 C CA . LEU A 1 86 ? -13.545 0.628 8.932 1.00 90.62 86 LEU A CA 1
ATOM 696 C C . LEU A 1 86 ? -12.758 -0.094 10.034 1.00 90.62 86 LEU A C 1
ATOM 698 O O . LEU A 1 86 ? -13.236 -0.213 11.165 1.00 90.62 86 LEU A O 1
ATOM 702 N N . ILE A 1 87 ? -11.543 -0.565 9.742 1.00 88.12 87 ILE A N 1
ATOM 703 C CA . ILE A 1 87 ? -10.687 -1.217 10.741 1.00 88.12 87 ILE A CA 1
ATOM 704 C C . ILE A 1 87 ? -10.300 -0.229 11.846 1.00 88.12 87 ILE A C 1
ATOM 706 O O . ILE A 1 87 ? -10.426 -0.573 13.021 1.00 88.12 87 ILE A O 1
ATOM 710 N N . LEU A 1 88 ? -9.869 0.980 11.479 1.00 84.44 88 LEU A N 1
ATOM 711 C CA . LEU A 1 88 ? -9.410 2.005 12.419 1.00 84.44 88 LEU A CA 1
ATOM 712 C C . LEU A 1 88 ? -10.552 2.556 13.278 1.00 84.44 88 LEU A C 1
ATOM 714 O O . LEU A 1 88 ? -10.416 2.627 14.496 1.00 84.44 88 LEU A O 1
ATOM 718 N N . SER A 1 89 ? -11.720 2.827 12.689 1.00 86.56 89 SER A N 1
ATOM 719 C CA . SER A 1 89 ? -12.894 3.281 13.451 1.00 86.56 89 SER A CA 1
ATOM 720 C C . SER A 1 89 ? -13.373 2.260 14.488 1.00 86.56 89 SER A C 1
ATOM 722 O O . SER A 1 89 ? -13.983 2.629 15.490 1.00 86.56 89 SER A O 1
ATOM 724 N N . ASN A 1 90 ? -13.098 0.969 14.284 1.00 79.75 90 ASN A N 1
ATOM 725 C CA . ASN A 1 90 ? -13.400 -0.068 15.268 1.00 79.75 90 ASN A CA 1
ATOM 726 C C . ASN A 1 90 ? -12.383 -0.123 16.417 1.00 79.75 90 ASN A C 1
ATOM 728 O O . ASN A 1 90 ? -12.750 -0.559 17.504 1.00 79.75 90 ASN A O 1
ATOM 732 N N . ILE A 1 91 ? -11.150 0.347 16.206 1.00 77.88 91 ILE A N 1
ATOM 733 C CA . ILE A 1 91 ? -10.145 0.517 17.266 1.00 77.88 91 ILE A CA 1
ATOM 734 C C . ILE A 1 91 ? -10.460 1.774 18.082 1.00 77.88 91 ILE A C 1
ATOM 736 O O . ILE A 1 91 ? -10.438 1.727 19.305 1.00 77.88 91 ILE A O 1
ATOM 740 N N . ASP A 1 92 ? -10.833 2.878 17.430 1.00 67.31 92 ASP A N 1
ATOM 741 C CA . ASP A 1 92 ? -11.141 4.149 18.108 1.00 67.31 92 ASP A CA 1
ATOM 742 C C . ASP A 1 92 ? -12.384 4.077 19.014 1.00 67.31 92 ASP A C 1
ATOM 744 O O . ASP A 1 92 ? -12.550 4.898 19.915 1.00 67.31 92 ASP A O 1
ATOM 748 N N . LYS A 1 93 ? -13.256 3.077 18.816 1.00 63.22 93 LYS A N 1
ATOM 749 C CA . LYS A 1 93 ? -14.392 2.778 19.711 1.00 63.22 93 LYS A CA 1
ATOM 750 C C . LYS A 1 93 ? -13.967 2.176 21.050 1.00 63.22 93 LYS A C 1
ATOM 752 O O . LYS A 1 93 ? -14.810 2.044 21.941 1.00 63.22 93 LYS A O 1
ATOM 757 N N . LEU A 1 94 ? -12.700 1.801 21.210 1.00 55.12 94 LEU A N 1
ATOM 758 C CA . LEU A 1 94 ? -12.176 1.427 22.514 1.00 55.12 94 LEU A CA 1
ATOM 759 C C . LEU A 1 94 ? -12.215 2.651 23.422 1.00 55.12 94 LEU A C 1
ATOM 761 O O . LEU A 1 94 ? -11.914 3.751 22.961 1.00 55.12 94 LEU A O 1
ATOM 765 N N . PRO A 1 95 ? -12.594 2.500 24.700 1.00 51.59 95 PRO A N 1
ATOM 766 C CA . PRO A 1 95 ? -12.678 3.618 25.622 1.00 51.59 95 PRO A CA 1
ATOM 767 C C . PRO A 1 95 ? -11.282 4.211 25.864 1.00 51.59 95 PRO A C 1
ATOM 769 O O . PRO A 1 95 ? -10.590 3.885 26.827 1.00 51.59 95 PRO A O 1
ATOM 772 N N . SER A 1 96 ? -10.879 5.122 24.981 1.00 48.81 96 SER A N 1
ATOM 773 C CA . SER A 1 96 ? -9.871 6.134 25.231 1.00 48.81 96 SER A CA 1
ATOM 774 C C . SER A 1 96 ? -10.404 7.001 26.364 1.00 48.81 96 SER A C 1
ATOM 776 O O . SER A 1 96 ? -11.446 7.654 26.250 1.00 48.81 96 SER A O 1
ATOM 778 N N . LYS A 1 97 ? -9.740 6.892 27.513 1.00 54.00 97 LYS A N 1
ATOM 779 C CA . LYS A 1 97 ? -10.107 7.572 28.750 1.00 54.00 97 LYS A CA 1
ATOM 780 C C . LYS A 1 97 ? -10.317 9.075 28.539 1.00 54.00 97 LYS A C 1
ATOM 782 O O . LYS A 1 97 ? -9.469 9.751 27.961 1.00 54.00 97 LYS A O 1
ATOM 787 N N . LYS A 1 98 ? -11.390 9.587 29.147 1.00 33.50 98 LYS A N 1
ATOM 788 C CA . LYS A 1 98 ? -11.284 10.790 29.981 1.00 33.50 98 LYS A CA 1
ATOM 789 C C . LYS A 1 98 ? -10.709 10.400 31.339 1.00 33.50 98 LYS A C 1
ATOM 791 O O . LYS A 1 98 ? -11.025 9.278 31.801 1.00 33.50 98 LYS A O 1
#

InterPro domains:
  IPR018783 Transcription factor, enhancer of yellow 2 [MF_03046] (5-91)
  IPR018783 Transcription factor, enhancer of yellow 2 [PF10163] (9-87)
  IPR018783 Transcription factor, enhancer of yellow 2 [PTHR12514] (6-89)
  IPR038212 Transcription factor EnY2 superfamily [G3DSA:1.10.246.140] (1-93)

pLDDT: mean 87.58, std 12.17, range [33.5, 98.0]

Sequence (98 aa):
MSQKYYEDTVNSKLENKHAVERVSELVRVRLVECGWRDQVRLACRKLSEENDGFNNFDELIAVVTPTARAMVPDSVKRELLHELELILSNIDKLPSKK

Radius of gyration: 19.76 Å; chains: 1; bounding box: 40×21×60 Å